Protein AF-A0A1F8X8T3-F1 (afdb_monomer_lite)

Sequence (90 aa):
MSFIDFAIVVGIVVAMIIVYKYADRWVKKMDPATVKKLNWAGFIIGVVGGILWYLFAIGIFMIITLVGVVVYFIFYGYDKVEEEQKDDRT

pLDDT: mean 80.74, std 9.61, range [52.31, 93.56]

Foldseek 3Di:
DDPVVVVVVVVVVVVLVVCLVVLLVVLVPDDLVVLVVQLVVLVVQLVVLVVCCVVPVDVVSVVSNVSSVSSNVSSVVVNVVVVVVVVVVD

Radius of gyration: 15.92 Å; chains: 1; bounding box: 38×31×45 Å

Structure (mmCIF, N/CA/C/O backbone):
data_AF-A0A1F8X8T3-F1
#
_entry.id   AF-A0A1F8X8T3-F1
#
loop_
_atom_site.group_PDB
_atom_site.id
_atom_site.type_symbol
_atom_site.label_atom_id
_atom_site.label_alt_id
_atom_site.label_comp_id
_atom_site.label_asym_id
_atom_site.label_entity_id
_atom_site.label_seq_id
_atom_site.pdbx_PDB_ins_code
_atom_site.Cartn_x
_atom_site.Cartn_y
_atom_site.Cartn_z
_atom_site.occupancy
_atom_site.B_iso_or_equiv
_atom_site.auth_seq_id
_atom_site.auth_comp_id
_atom_site.auth_asym_id
_atom_site.auth_atom_id
_atom_site.pdbx_PDB_model_num
ATOM 1 N N . MET A 1 1 ? 0.298 -6.491 -26.871 1.00 60.94 1 MET A N 1
ATOM 2 C CA . MET A 1 1 ? 0.205 -7.371 -25.686 1.00 60.94 1 MET A CA 1
ATOM 3 C C . MET A 1 1 ? -0.146 -8.762 -26.156 1.00 60.94 1 MET A C 1
ATOM 5 O O . MET A 1 1 ? -1.037 -8.880 -26.991 1.00 60.94 1 MET A O 1
ATOM 9 N N . SER A 1 2 ? 0.558 -9.784 -25.671 1.00 85.19 2 SER A N 1
ATOM 10 C CA . SER A 1 2 ? 0.162 -11.172 -25.913 1.00 85.19 2 SER A CA 1
ATOM 11 C C . SER A 1 2 ? -1.064 -11.532 -25.061 1.00 85.19 2 SER A C 1
ATOM 13 O O . SER A 1 2 ? -1.363 -10.864 -24.069 1.00 85.19 2 SER A O 1
ATOM 15 N N . PHE A 1 3 ? -1.778 -12.598 -25.429 1.00 86.88 3 PHE A N 1
ATOM 16 C CA . PHE A 1 3 ? -2.898 -13.117 -24.634 1.00 86.88 3 PHE A CA 1
ATOM 17 C C . PHE A 1 3 ? -2.471 -13.494 -23.201 1.00 86.88 3 PHE A C 1
ATOM 19 O O . PHE A 1 3 ? -3.240 -13.322 -22.258 1.00 86.88 3 PHE A O 1
ATOM 26 N N . ILE A 1 4 ? -1.223 -13.943 -23.031 1.00 85.06 4 ILE A N 1
ATOM 27 C CA . ILE A 1 4 ? -0.636 -14.280 -21.729 1.00 85.06 4 ILE A CA 1
ATOM 28 C C . ILE A 1 4 ? -0.467 -13.016 -20.878 1.00 85.06 4 ILE A C 1
ATOM 30 O O . ILE A 1 4 ? -0.897 -13.002 -19.727 1.00 85.06 4 ILE A O 1
ATOM 34 N N . ASP A 1 5 ? 0.066 -11.932 -21.451 1.00 70.69 5 ASP A N 1
ATOM 35 C CA . ASP A 1 5 ? 0.223 -10.653 -20.739 1.00 70.69 5 ASP A CA 1
ATOM 36 C C . ASP A 1 5 ? -1.133 -10.097 -20.289 1.00 70.69 5 ASP A C 1
ATOM 38 O O . ASP A 1 5 ? -1.278 -9.605 -19.172 1.00 70.69 5 ASP A O 1
ATOM 42 N N . PHE A 1 6 ? -2.154 -10.224 -21.142 1.00 74.75 6 PHE A N 1
ATOM 43 C CA . PHE A 1 6 ? -3.518 -9.820 -20.815 1.00 74.75 6 PHE A CA 1
ATOM 44 C C . PHE A 1 6 ? -4.099 -10.641 -19.655 1.00 74.75 6 PHE A C 1
ATOM 46 O O . PHE A 1 6 ? -4.629 -10.069 -18.703 1.00 74.75 6 PHE A O 1
ATOM 53 N N . ALA A 1 7 ? -3.958 -11.970 -19.689 1.00 86.44 7 ALA A N 1
ATOM 54 C CA . ALA A 1 7 ? -4.426 -12.846 -18.616 1.00 86.44 7 ALA A CA 1
ATOM 55 C C . ALA A 1 7 ? -3.710 -12.569 -17.282 1.00 86.44 7 ALA A C 1
ATOM 57 O O . ALA A 1 7 ? -4.349 -12.606 -16.231 1.00 86.44 7 ALA A O 1
ATOM 58 N N . ILE A 1 8 ? -2.415 -12.231 -17.316 1.00 79.50 8 ILE A N 1
ATOM 59 C CA . ILE A 1 8 ? -1.648 -11.828 -16.129 1.00 79.50 8 ILE A CA 1
ATOM 60 C C . ILE A 1 8 ? -2.213 -10.533 -15.538 1.00 79.50 8 ILE A C 1
ATOM 62 O O . ILE A 1 8 ? -2.498 -10.485 -14.343 1.00 79.50 8 ILE A O 1
ATOM 66 N N . VAL A 1 9 ? -2.426 -9.500 -16.359 1.00 75.75 9 VAL A N 1
ATOM 67 C CA . VAL A 1 9 ? -2.980 -8.217 -15.894 1.00 75.75 9 VAL A CA 1
ATOM 68 C C . VAL A 1 9 ? -4.377 -8.408 -15.300 1.00 75.75 9 VAL A C 1
ATOM 70 O O . VAL A 1 9 ? -4.642 -7.942 -14.193 1.00 75.75 9 VAL A O 1
ATOM 73 N N . VAL A 1 10 ? -5.256 -9.146 -15.984 1.00 80.69 10 VAL A N 1
ATOM 74 C CA . VAL A 1 10 ? -6.602 -9.458 -15.478 1.00 80.69 10 VAL A CA 1
ATOM 75 C C . VAL A 1 10 ? -6.530 -10.262 -14.178 1.00 80.69 10 VAL A C 1
ATOM 77 O O . VAL A 1 10 ? -7.255 -9.958 -13.232 1.00 80.69 10 VAL A O 1
ATOM 80 N N . GLY A 1 11 ? -5.628 -11.241 -14.090 1.00 85.50 11 GLY A N 1
ATOM 81 C CA . GLY A 1 11 ? -5.402 -12.027 -12.879 1.00 85.50 11 GLY A CA 1
ATOM 82 C C . GLY A 1 11 ? -4.979 -11.165 -11.687 1.00 85.50 11 GLY A C 1
ATOM 83 O O . GLY A 1 11 ? -5.526 -1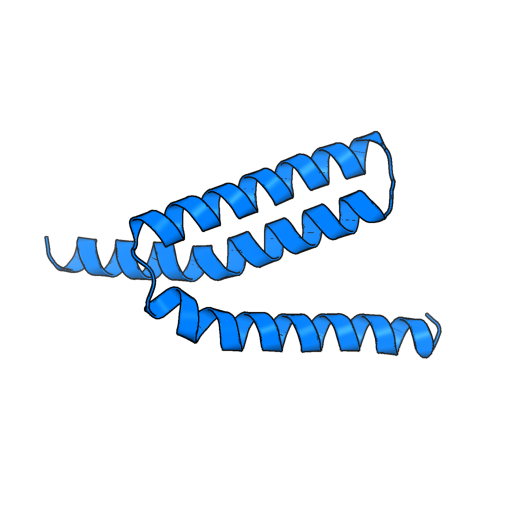1.325 -10.597 1.00 85.50 11 GLY A O 1
ATOM 84 N N . ILE A 1 12 ? -4.076 -10.202 -11.900 1.00 80.12 12 ILE A N 1
ATOM 85 C CA . ILE A 1 12 ? -3.655 -9.239 -10.870 1.00 80.12 12 ILE A CA 1
ATOM 86 C C . ILE A 1 12 ? -4.838 -8.373 -10.427 1.00 80.12 12 ILE A C 1
ATOM 88 O O . ILE A 1 12 ? -5.059 -8.216 -9.228 1.00 80.12 12 ILE A O 1
ATOM 92 N N . VAL A 1 13 ? -5.638 -7.859 -11.365 1.00 77.25 13 VAL A N 1
ATOM 93 C CA . VAL A 1 13 ? -6.825 -7.047 -11.044 1.00 77.25 13 VAL A CA 1
ATOM 94 C C . VAL A 1 13 ? -7.833 -7.846 -10.214 1.00 77.25 13 VAL A C 1
ATOM 96 O O . VAL A 1 13 ? -8.308 -7.365 -9.186 1.00 77.25 13 VAL A O 1
ATOM 99 N N . VAL A 1 14 ? -8.129 -9.089 -10.604 1.00 83.81 14 VAL A N 1
ATOM 100 C CA . VAL A 1 14 ? -9.033 -9.969 -9.848 1.00 83.81 14 VAL A CA 1
ATOM 101 C C . VAL A 1 14 ? -8.473 -10.266 -8.456 1.00 83.81 14 VAL A C 1
ATOM 103 O O . VAL A 1 14 ? -9.210 -10.180 -7.473 1.00 83.81 14 VAL A O 1
ATOM 106 N N . ALA A 1 15 ? -7.173 -10.555 -8.343 1.00 83.00 15 ALA A N 1
ATOM 107 C CA . ALA A 1 15 ? -6.518 -10.765 -7.057 1.00 83.00 15 ALA A CA 1
ATOM 108 C C . ALA A 1 15 ? -6.625 -9.523 -6.157 1.00 83.00 15 ALA A C 1
ATOM 110 O O . ALA A 1 15 ? -6.969 -9.650 -4.984 1.00 83.00 15 ALA A O 1
ATOM 111 N N . MET A 1 16 ? -6.424 -8.321 -6.705 1.00 76.56 16 MET A N 1
ATOM 112 C CA . MET A 1 16 ? -6.578 -7.063 -5.967 1.00 76.56 16 MET A CA 1
ATOM 113 C C . MET A 1 16 ? -8.010 -6.849 -5.470 1.00 76.56 16 MET A C 1
ATOM 115 O O . MET A 1 16 ? -8.200 -6.478 -4.313 1.00 76.56 16 MET A O 1
ATOM 119 N N . ILE A 1 17 ? -9.022 -7.137 -6.294 1.00 79.56 17 ILE A N 1
ATOM 120 C CA . ILE A 1 17 ? -10.436 -7.047 -5.892 1.00 79.56 17 ILE A CA 1
ATOM 121 C C . ILE A 1 17 ? -10.735 -8.013 -4.740 1.00 79.56 17 ILE A C 1
ATOM 123 O O . ILE A 1 17 ? -11.415 -7.648 -3.778 1.00 79.56 17 ILE A O 1
ATOM 127 N N . ILE A 1 18 ? -10.221 -9.243 -4.818 1.00 83.94 18 ILE A N 1
ATOM 128 C CA . ILE A 1 18 ? -10.378 -10.242 -3.757 1.00 83.94 18 ILE A CA 1
ATOM 129 C C . ILE A 1 18 ? -9.712 -9.743 -2.473 1.00 83.94 18 ILE A C 1
ATOM 131 O O . ILE A 1 18 ? -10.366 -9.716 -1.432 1.00 83.94 18 ILE A O 1
ATOM 135 N N . VAL A 1 19 ? -8.456 -9.295 -2.542 1.00 81.75 19 VAL A N 1
ATOM 136 C CA . VAL A 1 19 ? -7.731 -8.755 -1.383 1.00 81.75 19 VAL A CA 1
ATOM 137 C C . VAL A 1 19 ? -8.505 -7.602 -0.756 1.00 81.75 19 VAL A C 1
ATOM 139 O O . VAL A 1 19 ? -8.724 -7.630 0.447 1.00 81.75 19 VAL A O 1
ATOM 142 N N . TYR A 1 20 ? -9.007 -6.653 -1.548 1.00 78.75 20 TYR A N 1
ATOM 143 C CA . TYR A 1 20 ? -9.791 -5.526 -1.042 1.00 78.75 20 TYR A CA 1
ATOM 144 C C . TYR A 1 20 ? -11.078 -5.985 -0.336 1.00 78.75 20 TYR A C 1
ATOM 146 O O . TYR A 1 20 ? -11.372 -5.572 0.786 1.00 78.75 20 TYR A O 1
ATOM 154 N N . LYS A 1 21 ? -11.826 -6.909 -0.953 1.00 80.94 21 LYS A N 1
ATOM 155 C CA . LYS A 1 21 ? -13.083 -7.443 -0.406 1.00 80.94 21 LYS A CA 1
ATOM 156 C C . LYS A 1 21 ? -12.885 -8.218 0.898 1.00 80.94 21 LYS A C 1
ATOM 158 O O . LYS A 1 21 ? -13.732 -8.151 1.789 1.00 80.94 21 LYS A O 1
ATOM 163 N N . TYR A 1 22 ? -11.804 -8.988 1.008 1.00 82.19 22 TYR A N 1
ATOM 164 C CA . TYR A 1 22 ? -11.489 -9.720 2.234 1.00 82.19 22 TYR A CA 1
ATOM 165 C C . TYR A 1 22 ? -10.868 -8.814 3.293 1.00 82.19 22 TYR A C 1
ATOM 167 O O . TYR A 1 22 ? -11.217 -8.954 4.464 1.00 82.19 22 TYR A O 1
ATOM 175 N N . ALA A 1 23 ? -10.015 -7.871 2.891 1.00 77.69 23 ALA A N 1
ATOM 176 C CA . ALA A 1 23 ? -9.413 -6.903 3.791 1.00 77.69 23 ALA A CA 1
ATOM 177 C C . ALA A 1 23 ? -10.489 -6.081 4.496 1.00 77.69 23 ALA A C 1
ATOM 179 O O . ALA A 1 23 ? -10.421 -5.985 5.712 1.00 77.69 23 ALA A O 1
ATOM 180 N N . ASP A 1 24 ? -11.533 -5.622 3.796 1.00 74.31 24 ASP A N 1
ATOM 181 C CA . ASP A 1 24 ? -12.641 -4.869 4.402 1.00 74.31 24 ASP A CA 1
ATOM 182 C C . ASP A 1 24 ? -13.147 -5.536 5.695 1.00 74.31 24 ASP A C 1
ATOM 184 O O . ASP A 1 24 ? -13.124 -4.924 6.756 1.00 74.31 24 ASP A O 1
ATOM 188 N N .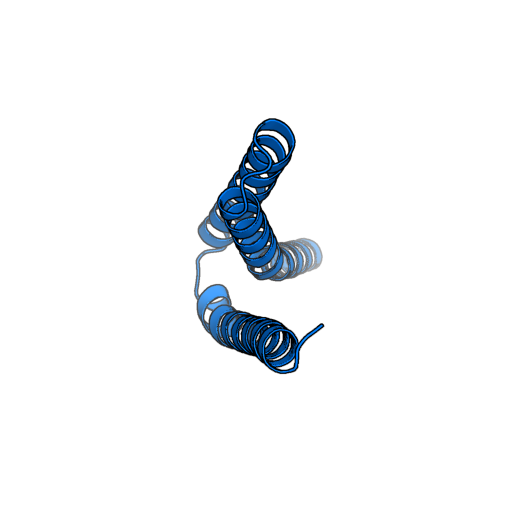 ARG A 1 25 ? -13.458 -6.842 5.676 1.00 77.62 25 ARG A N 1
ATOM 189 C CA . ARG A 1 25 ? -13.933 -7.581 6.868 1.00 77.62 25 ARG A CA 1
ATOM 190 C C . ARG A 1 25 ? -12.931 -7.655 8.023 1.00 77.62 25 ARG A C 1
ATOM 192 O O . ARG A 1 25 ? -13.353 -7.804 9.170 1.00 77.62 25 ARG A O 1
ATOM 199 N N . TRP A 1 26 ? -11.637 -7.643 7.722 1.00 78.88 26 TRP A N 1
ATOM 200 C CA . TRP A 1 26 ? -10.567 -7.712 8.717 1.00 78.88 26 TRP A CA 1
ATOM 201 C C . TRP A 1 26 ? -10.248 -6.334 9.284 1.00 78.88 26 TRP A C 1
ATOM 203 O O . TRP A 1 26 ? -10.111 -6.198 10.496 1.00 78.88 26 TRP A O 1
ATOM 213 N N . VAL A 1 27 ? -10.208 -5.316 8.425 1.00 76.38 27 VAL A N 1
ATOM 214 C CA . VAL A 1 27 ? -9.962 -3.927 8.813 1.00 76.38 27 VAL A CA 1
ATOM 215 C C . VAL A 1 27 ? -11.078 -3.424 9.732 1.00 76.38 27 VAL A C 1
ATOM 217 O O . VAL A 1 27 ? -10.760 -2.824 10.753 1.00 76.38 27 VAL A O 1
ATOM 220 N N . LYS A 1 28 ? -12.354 -3.797 9.498 1.00 74.44 28 LYS A N 1
ATOM 221 C CA . LYS A 1 28 ? -13.477 -3.447 10.406 1.00 74.44 28 LYS A CA 1
ATOM 222 C C . LYS A 1 28 ? -13.279 -3.897 11.858 1.00 74.44 28 LYS A C 1
ATOM 224 O O . LYS A 1 28 ? -13.955 -3.391 12.747 1.00 74.44 28 LYS A O 1
ATOM 229 N N . LYS A 1 29 ? -12.442 -4.912 12.087 1.00 80.38 29 LYS A N 1
ATOM 230 C CA . LYS A 1 29 ? -12.213 -5.524 13.404 1.00 80.38 29 LYS A CA 1
ATOM 231 C C . LYS A 1 29 ? -10.931 -5.035 14.077 1.00 80.38 29 LYS A C 1
ATOM 233 O O . LYS A 1 29 ? -10.666 -5.446 15.204 1.00 80.38 29 LYS A O 1
ATOM 238 N N . MET A 1 30 ? -10.114 -4.241 13.390 1.00 79.75 30 MET A N 1
ATOM 239 C CA . MET A 1 30 ? -8.865 -3.728 13.945 1.00 79.75 30 MET A CA 1
ATOM 240 C C . MET A 1 30 ? -9.107 -2.464 14.760 1.00 79.75 30 MET A C 1
ATOM 242 O O . MET A 1 30 ? -10.019 -1.691 14.480 1.00 79.75 30 MET A O 1
ATOM 246 N N . ASP A 1 31 ? -8.249 -2.256 15.757 1.00 83.00 31 ASP A N 1
ATOM 247 C CA . ASP A 1 31 ? -8.189 -0.997 16.489 1.00 83.00 31 ASP A CA 1
ATOM 248 C C . ASP A 1 31 ? -7.847 0.150 15.510 1.00 83.00 31 ASP A C 1
ATOM 250 O O . ASP A 1 31 ? -6.871 0.021 14.755 1.00 83.00 31 ASP A O 1
ATOM 254 N N . PRO A 1 32 ? -8.598 1.262 15.536 1.00 78.69 32 PRO A N 1
ATOM 255 C CA . PRO A 1 32 ? -8.272 2.531 14.882 1.00 78.69 32 PRO A CA 1
ATOM 256 C C . PRO A 1 32 ? -6.784 2.888 14.824 1.00 78.69 32 PRO A C 1
ATOM 258 O O . PRO A 1 32 ? -6.226 3.214 13.772 1.00 78.69 32 PRO A O 1
ATOM 261 N N . ALA A 1 33 ? -6.090 2.769 15.959 1.00 80.75 33 ALA A N 1
ATOM 262 C CA . ALA A 1 33 ? -4.677 3.119 16.055 1.00 80.75 33 ALA A CA 1
ATOM 263 C C . ALA A 1 33 ? -3.793 2.196 15.198 1.00 80.75 33 ALA A C 1
ATOM 265 O O . ALA A 1 33 ? -2.735 2.601 14.712 1.00 80.75 33 ALA A O 1
ATOM 266 N N . THR A 1 34 ? -4.224 0.949 15.008 1.00 83.88 34 THR A N 1
ATOM 267 C CA . THR A 1 34 ? -3.542 -0.044 14.173 1.00 83.88 34 THR A CA 1
ATOM 268 C C . THR A 1 34 ? -3.817 0.209 12.695 1.00 83.88 34 THR A C 1
ATOM 270 O O . THR A 1 34 ? -2.877 0.186 11.901 1.00 83.88 34 THR A O 1
ATOM 273 N N . VAL A 1 35 ? -5.063 0.528 12.332 1.00 84.12 35 VAL A N 1
ATOM 274 C CA . VAL A 1 35 ? -5.459 0.918 10.966 1.00 84.12 35 VAL A CA 1
ATOM 275 C C . VAL A 1 35 ? -4.620 2.100 10.488 1.00 84.12 35 VAL A C 1
ATOM 277 O O . VAL A 1 35 ? -3.988 2.016 9.437 1.00 84.12 35 VAL A O 1
ATOM 280 N N . LYS A 1 36 ? -4.510 3.154 11.303 1.00 82.88 36 LYS A N 1
ATOM 281 C CA . LYS A 1 36 ? -3.725 4.350 10.970 1.00 82.88 36 LYS A CA 1
ATOM 282 C C . LYS A 1 36 ? -2.232 4.058 10.816 1.00 82.88 36 LYS A C 1
ATOM 284 O O . LYS A 1 36 ? -1.600 4.547 9.881 1.00 82.88 36 LYS A O 1
ATOM 289 N N . LYS A 1 37 ? -1.660 3.215 11.685 1.00 87.75 37 LYS A N 1
ATOM 290 C CA . LYS A 1 37 ? -0.255 2.776 11.574 1.00 87.75 37 LYS A CA 1
ATOM 291 C C . LYS A 1 37 ? -0.000 1.978 10.298 1.00 87.75 37 LYS A C 1
ATOM 293 O O . LYS A 1 37 ? 1.004 2.217 9.635 1.00 87.75 37 LYS A O 1
ATOM 298 N N . LEU A 1 38 ? -0.891 1.050 9.950 1.00 86.50 38 LEU A N 1
ATOM 299 C CA . LEU A 1 38 ? -0.771 0.243 8.733 1.00 86.50 38 LEU A CA 1
ATOM 300 C C . LEU A 1 38 ? -0.978 1.083 7.471 1.00 86.50 38 LEU A C 1
ATOM 302 O O . LEU A 1 38 ? -0.249 0.889 6.500 1.00 86.50 38 LEU A O 1
ATOM 306 N N . ASN A 1 39 ? -1.892 2.055 7.510 1.00 88.25 39 ASN A N 1
ATOM 307 C CA . ASN A 1 39 ? -2.073 3.045 6.453 1.00 88.25 39 ASN A CA 1
ATOM 308 C C . ASN A 1 39 ? -0.761 3.804 6.193 1.00 88.25 39 ASN A C 1
ATOM 310 O O . ASN A 1 39 ? -0.230 3.805 5.083 1.00 88.25 39 ASN A O 1
ATOM 314 N N . TRP A 1 40 ? -0.171 4.362 7.252 1.00 88.00 40 TRP A N 1
ATOM 315 C CA . TRP A 1 40 ? 1.106 5.072 7.175 1.00 88.00 40 TRP A CA 1
ATOM 316 C C . TRP A 1 40 ? 2.268 4.175 6.732 1.00 88.00 40 TRP A C 1
ATOM 318 O O . TRP A 1 40 ? 3.109 4.600 5.942 1.00 88.00 40 TRP A O 1
ATOM 328 N N . ALA A 1 41 ? 2.312 2.924 7.195 1.00 88.12 41 ALA A N 1
ATOM 329 C CA . ALA A 1 41 ? 3.309 1.954 6.752 1.00 88.12 41 ALA A CA 1
ATOM 330 C C . ALA A 1 41 ? 3.173 1.656 5.251 1.00 88.12 41 ALA A C 1
ATOM 332 O O . ALA A 1 41 ? 4.172 1.675 4.535 1.00 88.12 41 ALA A O 1
ATOM 333 N N . GLY A 1 42 ? 1.945 1.451 4.761 1.00 88.62 42 GLY A N 1
ATOM 334 C CA . GLY A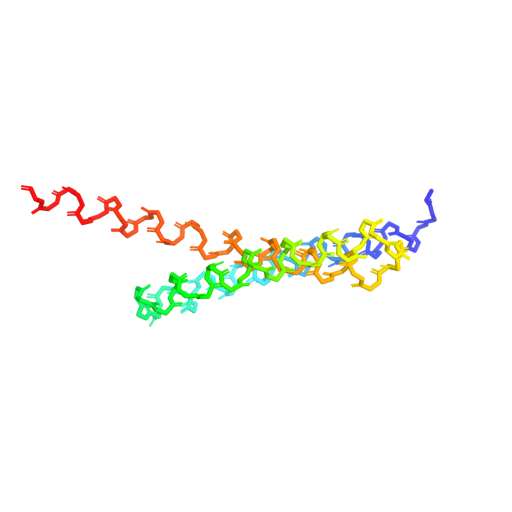 1 42 ? 1.652 1.287 3.336 1.00 88.62 42 GLY A CA 1
ATOM 335 C C . GLY A 1 42 ? 2.100 2.495 2.514 1.00 88.62 42 GLY A C 1
ATOM 336 O O . GLY A 1 42 ? 2.765 2.327 1.493 1.00 88.62 42 GLY A O 1
ATOM 337 N N . PHE A 1 43 ? 1.835 3.708 3.009 1.00 89.75 43 PHE A N 1
ATOM 338 C CA . PHE A 1 43 ? 2.295 4.947 2.383 1.00 89.75 43 PHE A CA 1
ATOM 339 C C . PHE A 1 43 ? 3.823 5.016 2.286 1.00 89.75 43 PHE A C 1
ATOM 341 O O . PHE A 1 43 ? 4.356 5.225 1.198 1.00 89.75 43 PHE A O 1
ATOM 348 N N . ILE A 1 44 ? 4.538 4.786 3.395 1.00 93.50 44 ILE A N 1
ATOM 349 C CA . ILE A 1 44 ? 6.009 4.799 3.413 1.00 93.50 44 ILE A CA 1
ATOM 350 C C . ILE A 1 44 ? 6.562 3.758 2.440 1.00 93.50 44 ILE A C 1
ATOM 352 O O . ILE A 1 44 ? 7.446 4.076 1.649 1.00 93.50 44 ILE A O 1
ATOM 356 N N . ILE A 1 45 ? 6.037 2.531 2.464 1.00 91.06 45 ILE A N 1
ATOM 357 C CA . ILE A 1 45 ? 6.477 1.453 1.570 1.00 91.06 45 ILE A CA 1
ATOM 358 C C . ILE A 1 45 ? 6.229 1.830 0.107 1.00 91.06 45 ILE A C 1
ATOM 360 O O . ILE A 1 45 ? 7.103 1.617 -0.731 1.00 91.06 45 ILE A O 1
ATOM 364 N N . GLY A 1 46 ? 5.076 2.431 -0.199 1.00 90.56 46 GLY A N 1
ATOM 365 C CA . GLY A 1 46 ? 4.748 2.919 -1.537 1.00 90.56 46 GLY A CA 1
ATOM 366 C C . GLY A 1 46 ? 5.712 4.009 -2.008 1.00 90.56 46 GLY A C 1
ATOM 367 O O . GLY A 1 46 ? 6.273 3.905 -3.095 1.00 90.56 46 GLY A O 1
ATOM 368 N N . VAL A 1 47 ? 5.965 5.022 -1.177 1.00 92.44 47 VAL A N 1
ATOM 369 C CA . VAL A 1 47 ? 6.861 6.143 -1.506 1.00 92.44 47 VAL A CA 1
ATOM 370 C C . VAL A 1 47 ? 8.309 5.679 -1.651 1.00 92.44 47 VAL A C 1
ATOM 372 O O . VAL A 1 47 ? 8.952 5.987 -2.652 1.00 92.44 47 VAL A O 1
ATOM 375 N N . VAL A 1 48 ? 8.824 4.904 -0.693 1.00 93.44 48 VAL A N 1
ATOM 376 C CA . VAL A 1 48 ? 10.193 4.366 -0.744 1.00 93.44 48 VAL A CA 1
ATOM 377 C C . VAL A 1 48 ? 10.349 3.427 -1.936 1.00 93.44 48 VAL A C 1
ATOM 379 O O . VAL A 1 48 ? 11.330 3.534 -2.667 1.00 93.44 48 VAL A O 1
ATOM 382 N N . GLY A 1 49 ? 9.365 2.559 -2.182 1.00 90.44 49 GLY A N 1
ATOM 383 C CA . GLY A 1 49 ? 9.322 1.715 -3.372 1.00 90.44 49 GLY A CA 1
ATOM 384 C C . GLY A 1 49 ? 9.388 2.540 -4.656 1.00 90.44 49 GLY A C 1
ATOM 385 O O . GLY A 1 49 ? 10.187 2.222 -5.533 1.00 90.44 49 GLY A O 1
ATOM 386 N N . GLY A 1 50 ? 8.618 3.629 -4.740 1.00 87.88 50 GLY A N 1
ATOM 387 C CA . GLY A 1 50 ? 8.578 4.505 -5.910 1.00 87.88 50 GLY A CA 1
ATOM 388 C C . GLY A 1 50 ? 9.900 5.233 -6.145 1.00 87.88 50 GLY A C 1
ATOM 389 O O . GLY A 1 50 ? 10.377 5.290 -7.276 1.00 87.88 50 GLY A O 1
ATOM 390 N N . ILE A 1 51 ? 10.538 5.718 -5.075 1.00 92.94 51 ILE A N 1
ATOM 391 C CA . ILE A 1 51 ? 11.870 6.338 -5.133 1.00 92.94 51 ILE A CA 1
ATOM 392 C C . ILE A 1 51 ? 12.913 5.318 -5.603 1.00 92.94 51 ILE A C 1
ATOM 394 O O . ILE A 1 51 ? 13.696 5.606 -6.506 1.00 92.94 51 ILE A O 1
ATOM 398 N N . LEU A 1 52 ? 12.914 4.109 -5.036 1.00 91.75 52 LEU A N 1
ATOM 399 C CA . LEU A 1 52 ? 13.835 3.046 -5.445 1.00 91.75 52 LEU A CA 1
ATOM 400 C C . LEU A 1 52 ? 13.585 2.609 -6.891 1.00 91.75 52 LEU A C 1
ATOM 402 O O . LEU A 1 52 ? 14.529 2.362 -7.641 1.00 91.75 52 LEU A O 1
ATOM 406 N N . TRP A 1 53 ? 12.326 2.555 -7.319 1.00 92.19 53 TRP A N 1
ATOM 407 C CA . TRP A 1 53 ? 11.994 2.240 -8.700 1.00 92.19 53 TRP A CA 1
ATOM 408 C C . TRP A 1 53 ? 12.496 3.319 -9.658 1.00 92.19 53 TRP A C 1
ATOM 410 O O . TRP A 1 53 ? 13.101 2.981 -10.672 1.00 92.19 53 TRP A O 1
ATOM 420 N N . TYR A 1 54 ? 12.331 4.594 -9.305 1.00 91.06 54 TYR A N 1
ATOM 421 C CA . TYR A 1 54 ? 12.841 5.717 -10.090 1.00 91.06 54 TYR A CA 1
ATOM 422 C C . TYR A 1 54 ? 14.371 5.692 -10.226 1.00 91.06 54 TYR A C 1
ATOM 424 O O . TYR A 1 54 ? 14.893 5.923 -11.313 1.00 91.06 54 TYR A O 1
ATOM 432 N N . LEU A 1 55 ? 15.094 5.376 -9.146 1.00 93.56 55 LEU A N 1
ATOM 433 C CA . LEU A 1 55 ? 16.561 5.381 -9.140 1.00 93.56 55 LEU A CA 1
ATOM 434 C C . LEU A 1 55 ? 17.184 4.171 -9.848 1.00 93.5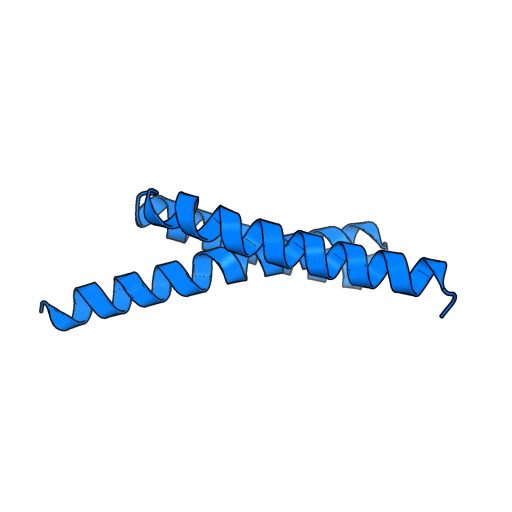6 55 LEU A C 1
ATOM 436 O O . LEU A 1 55 ? 18.221 4.312 -10.491 1.00 93.56 55 LEU A O 1
ATOM 440 N N . PHE A 1 56 ? 16.585 2.986 -9.717 1.00 92.00 56 PHE A N 1
ATOM 441 C CA . PHE A 1 56 ? 17.206 1.735 -10.166 1.00 92.00 56 PHE A CA 1
ATOM 442 C C . PHE A 1 56 ? 16.508 1.082 -11.368 1.00 92.00 56 PHE A C 1
ATOM 444 O O . PHE A 1 56 ? 17.059 0.148 -11.945 1.00 92.00 56 PHE A O 1
ATOM 451 N N . ALA A 1 57 ? 15.300 1.524 -11.738 1.00 88.69 57 ALA A N 1
ATOM 452 C CA . ALA A 1 57 ? 14.476 0.967 -12.820 1.00 88.69 57 ALA A CA 1
ATOM 453 C C . ALA A 1 57 ? 14.235 -0.560 -12.742 1.00 88.69 57 ALA A C 1
ATOM 455 O O . ALA A 1 57 ? 13.866 -1.197 -13.729 1.00 88.69 57 ALA A O 1
ATOM 456 N N . ILE A 1 58 ? 14.403 -1.168 -11.560 1.00 87.62 58 ILE A N 1
ATOM 457 C CA . ILE A 1 58 ? 14.199 -2.607 -11.350 1.00 87.62 58 ILE A CA 1
ATOM 458 C C . ILE A 1 58 ? 12.710 -2.883 -11.139 1.00 87.62 58 ILE A C 1
ATOM 460 O O . ILE A 1 58 ? 12.074 -2.294 -10.263 1.00 87.62 58 ILE A O 1
ATOM 464 N N . GLY A 1 59 ? 12.163 -3.842 -11.892 1.00 79.94 59 GLY A N 1
ATOM 465 C CA . GLY A 1 59 ? 10.742 -4.207 -11.837 1.00 79.94 59 GLY A CA 1
ATOM 466 C C . GLY A 1 59 ? 10.247 -4.652 -10.455 1.00 79.94 59 GLY A C 1
ATOM 467 O O . GLY A 1 59 ? 9.069 -4.496 -10.148 1.00 79.94 59 GLY A O 1
ATOM 468 N N . ILE A 1 60 ? 11.130 -5.133 -9.575 1.00 82.12 60 ILE A N 1
ATOM 469 C CA . ILE A 1 60 ? 10.744 -5.498 -8.206 1.00 82.12 60 ILE A CA 1
ATOM 470 C C . ILE A 1 60 ? 10.319 -4.282 -7.374 1.00 82.12 60 ILE A C 1
ATOM 472 O O . ILE A 1 60 ? 9.370 -4.374 -6.599 1.00 82.12 60 ILE A O 1
ATOM 476 N N . PHE A 1 61 ? 10.949 -3.122 -7.578 1.00 86.94 61 PHE A N 1
ATOM 477 C CA . PHE A 1 61 ? 10.577 -1.896 -6.874 1.00 86.94 61 PHE A CA 1
ATOM 478 C C . PHE A 1 61 ? 9.229 -1.357 -7.355 1.00 86.94 61 PHE A C 1
ATOM 480 O O . PHE A 1 61 ? 8.459 -0.840 -6.548 1.00 86.94 61 PHE A O 1
ATOM 487 N N . MET A 1 62 ? 8.884 -1.568 -8.630 1.00 84.56 62 MET A N 1
ATOM 488 C CA . MET A 1 62 ? 7.541 -1.292 -9.147 1.00 84.56 62 MET A CA 1
ATOM 489 C C . MET A 1 62 ? 6.485 -2.125 -8.409 1.00 84.56 62 MET A C 1
ATOM 491 O O . MET A 1 62 ? 5.468 -1.587 -7.980 1.00 84.56 62 MET A O 1
ATOM 495 N N . ILE A 1 63 ? 6.744 -3.421 -8.198 1.00 85.69 63 ILE A N 1
ATOM 496 C CA . ILE A 1 63 ? 5.830 -4.306 -7.458 1.00 85.69 63 ILE A CA 1
ATOM 497 C C . ILE A 1 63 ? 5.697 -3.846 -6.001 1.00 85.69 63 ILE A C 1
ATOM 499 O O . ILE A 1 63 ? 4.580 -3.745 -5.500 1.00 85.69 63 ILE A O 1
ATOM 503 N N . ILE A 1 64 ? 6.809 -3.511 -5.337 1.00 84.88 64 ILE A N 1
ATOM 504 C CA . ILE A 1 64 ? 6.805 -2.992 -3.957 1.00 84.88 64 ILE A CA 1
ATOM 505 C C . ILE A 1 64 ? 5.982 -1.702 -3.860 1.00 84.88 64 ILE A C 1
ATOM 507 O O . ILE A 1 64 ? 5.155 -1.567 -2.959 1.00 84.88 64 ILE A O 1
ATOM 511 N N . THR A 1 65 ? 6.157 -0.789 -4.819 1.00 87.81 65 THR A N 1
ATOM 512 C CA . THR A 1 65 ? 5.374 0.452 -4.922 1.00 87.81 65 THR A CA 1
ATOM 513 C C . THR A 1 65 ? 3.886 0.141 -5.016 1.00 87.81 65 THR A C 1
ATOM 515 O O . THR A 1 65 ? 3.082 0.682 -4.262 1.00 87.81 65 THR A O 1
ATOM 518 N N . LEU A 1 66 ? 3.522 -0.768 -5.922 1.00 86.12 66 LEU A N 1
ATOM 519 C CA . LEU A 1 66 ? 2.136 -1.117 -6.205 1.00 86.12 66 LEU A CA 1
ATOM 520 C C . LEU A 1 66 ? 1.474 -1.767 -4.985 1.00 86.12 66 LEU A C 1
ATOM 522 O O . LEU A 1 66 ? 0.375 -1.374 -4.609 1.00 86.12 66 LEU A O 1
ATOM 526 N N . VAL A 1 67 ? 2.168 -2.678 -4.299 1.00 86.44 67 VAL A N 1
ATOM 527 C CA . VAL A 1 67 ? 1.695 -3.268 -3.038 1.00 86.44 67 VAL A CA 1
ATOM 528 C C . VAL A 1 67 ? 1.520 -2.199 -1.956 1.00 86.44 67 VAL A C 1
ATOM 530 O O . VAL A 1 67 ? 0.480 -2.176 -1.303 1.00 86.44 67 VAL A O 1
ATOM 533 N N . GLY A 1 68 ? 2.488 -1.293 -1.785 1.00 87.94 68 GLY A N 1
ATOM 534 C CA . GLY A 1 68 ? 2.404 -0.211 -0.800 1.00 87.94 68 GLY A CA 1
ATOM 535 C C . GLY A 1 68 ? 1.206 0.711 -1.038 1.00 87.94 68 GLY A C 1
ATOM 536 O O . GLY A 1 68 ? 0.440 0.984 -0.116 1.00 87.94 68 GLY A O 1
ATOM 537 N N . VAL A 1 69 ? 0.984 1.106 -2.294 1.00 87.25 69 VAL A N 1
ATOM 538 C CA . VAL A 1 69 ? -0.175 1.913 -2.702 1.00 87.25 69 VAL A CA 1
ATOM 539 C C . VAL A 1 69 ? -1.485 1.172 -2.439 1.00 87.25 69 VAL A C 1
ATOM 541 O O . VAL A 1 69 ? -2.416 1.751 -1.889 1.00 87.25 69 VAL A O 1
ATOM 544 N N . VAL A 1 70 ? -1.568 -0.114 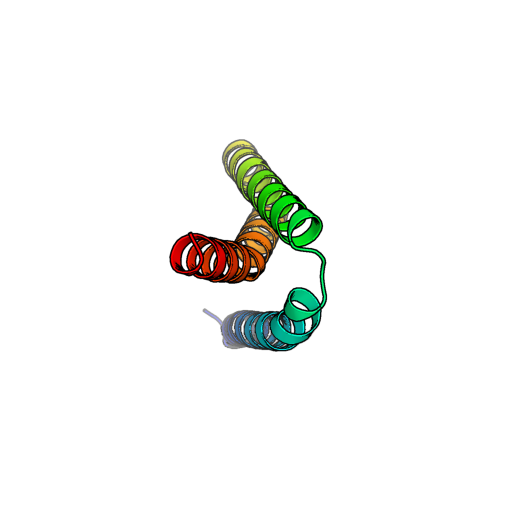-2.781 1.00 86.75 70 VAL A N 1
ATOM 545 C CA . VAL A 1 70 ? -2.777 -0.915 -2.541 1.00 86.75 70 VAL A CA 1
ATOM 546 C C . VAL A 1 70 ? -3.089 -1.020 -1.053 1.00 86.75 70 VAL A C 1
ATOM 548 O O . VAL A 1 70 ? -4.233 -0.812 -0.658 1.00 86.75 70 VAL A O 1
ATOM 551 N N . VAL A 1 71 ? -2.079 -1.292 -0.225 1.00 85.56 71 VAL A N 1
ATOM 552 C CA . VAL A 1 71 ? -2.223 -1.321 1.235 1.00 85.56 71 VAL A CA 1
ATOM 553 C C . VAL A 1 71 ? -2.701 0.038 1.741 1.00 85.56 71 VAL A C 1
ATOM 555 O O . VAL A 1 71 ? -3.698 0.093 2.453 1.00 85.56 71 VAL A O 1
ATOM 558 N N . TYR A 1 72 ? -2.064 1.132 1.320 1.00 86.31 72 TYR A N 1
ATOM 559 C CA . TYR A 1 72 ? -2.486 2.486 1.679 1.00 86.31 72 TYR A CA 1
ATOM 560 C C . TYR A 1 72 ? -3.967 2.724 1.355 1.00 86.31 72 TYR A C 1
ATOM 562 O O . TYR A 1 72 ? -4.738 3.081 2.236 1.00 86.31 72 TYR A O 1
ATOM 570 N N . PHE A 1 73 ? -4.411 2.432 0.131 1.00 83.50 73 PHE A N 1
ATOM 571 C CA . PHE A 1 73 ? -5.810 2.640 -0.257 1.00 83.50 73 PHE A CA 1
ATOM 572 C C . PHE A 1 73 ? -6.804 1.772 0.523 1.00 83.50 73 PHE A C 1
ATOM 574 O O . PHE A 1 73 ? -7.896 2.246 0.835 1.00 83.50 73 PHE A O 1
ATOM 581 N N . ILE A 1 74 ? -6.436 0.533 0.865 1.00 84.06 74 ILE A N 1
ATOM 582 C CA . ILE A 1 74 ? -7.272 -0.355 1.687 1.00 84.06 74 ILE A CA 1
ATOM 583 C C . ILE A 1 74 ? -7.544 0.267 3.060 1.00 84.06 74 ILE A C 1
ATOM 585 O O . ILE A 1 74 ? -8.678 0.233 3.535 1.00 84.06 74 ILE A O 1
ATOM 589 N N . PHE A 1 75 ? -6.520 0.834 3.701 1.00 83.62 75 PHE A N 1
ATOM 590 C CA . PHE A 1 75 ? -6.657 1.399 5.044 1.00 83.62 75 PHE A CA 1
ATOM 591 C C . PHE A 1 75 ? -7.110 2.871 5.036 1.00 83.62 75 PHE A C 1
ATOM 593 O O . PHE A 1 75 ? -7.755 3.303 5.988 1.00 83.62 75 PHE A O 1
ATOM 600 N N . TYR A 1 76 ? -6.863 3.625 3.958 1.00 78.38 76 TYR A N 1
ATOM 601 C CA . TYR A 1 76 ? -7.251 5.034 3.815 1.00 78.38 76 TYR A CA 1
ATOM 602 C C . TYR A 1 76 ? -8.766 5.248 3.902 1.00 78.38 76 TYR A C 1
ATOM 604 O O . TYR A 1 76 ? -9.227 6.128 4.625 1.00 78.38 76 TYR A O 1
ATOM 612 N N . GLY A 1 77 ? -9.554 4.423 3.201 1.00 72.06 77 GLY A N 1
ATOM 613 C CA . GLY A 1 77 ? -11.018 4.517 3.255 1.00 72.06 77 GLY A CA 1
ATOM 614 C C . GLY A 1 77 ? -11.584 4.244 4.650 1.00 72.06 77 GLY A C 1
ATOM 615 O O . GLY A 1 77 ? -12.669 4.708 4.976 1.00 72.06 77 GLY A O 1
ATOM 616 N N . TYR A 1 78 ? -10.831 3.525 5.479 1.00 69.81 78 TYR A N 1
ATOM 617 C CA . TYR A 1 78 ? -11.227 3.165 6.830 1.00 69.81 78 TYR A CA 1
ATOM 618 C C . TYR A 1 78 ? -10.894 4.252 7.858 1.00 69.81 78 TYR A C 1
ATOM 620 O O . TYR A 1 78 ? -11.740 4.586 8.682 1.00 69.81 78 TYR A O 1
ATOM 628 N N . ASP A 1 79 ? -9.698 4.839 7.755 1.00 68.62 79 ASP A N 1
ATOM 629 C CA . ASP A 1 79 ? -9.257 5.990 8.561 1.00 68.62 79 ASP A CA 1
ATOM 630 C C . ASP A 1 79 ? -10.238 7.169 8.395 1.00 68.62 79 ASP A C 1
ATOM 632 O O . ASP A 1 79 ? -10.697 7.752 9.374 1.00 68.62 79 ASP A O 1
ATOM 636 N N . LYS A 1 80 ? -10.670 7.442 7.154 1.00 66.56 80 LYS A N 1
ATOM 637 C CA . LYS A 1 80 ? -11.604 8.537 6.851 1.00 66.56 80 LYS A CA 1
ATOM 638 C C . LYS A 1 80 ? -13.004 8.354 7.446 1.00 66.56 80 LYS A C 1
ATOM 640 O O . LYS A 1 80 ? -13.564 9.299 7.989 1.00 66.56 80 LYS A O 1
ATOM 645 N N . VAL A 1 81 ? -13.570 7.148 7.341 1.00 68.12 81 VAL A N 1
ATOM 646 C CA . VAL A 1 81 ? -14.923 6.850 7.851 1.00 68.12 81 VAL A CA 1
ATOM 647 C C . VAL A 1 81 ? -14.970 6.943 9.378 1.00 68.12 81 VAL A C 1
ATOM 649 O O . VAL A 1 81 ? -15.991 7.330 9.942 1.00 68.12 81 VAL A O 1
ATOM 652 N N . GLU A 1 82 ? -13.880 6.602 10.066 1.00 66.31 82 GLU A N 1
ATOM 653 C CA . GLU A 1 82 ? -13.808 6.748 11.520 1.00 66.31 82 GLU A CA 1
ATOM 654 C C . GLU A 1 82 ? -13.616 8.207 11.960 1.00 66.31 82 GLU A C 1
ATOM 656 O O . GLU A 1 82 ? -14.234 8.626 12.941 1.00 66.31 82 GLU A O 1
ATOM 661 N N . GLU A 1 83 ? -12.789 8.984 11.250 1.00 61.47 83 GLU A N 1
ATOM 662 C CA . GLU A 1 83 ? -12.644 10.424 11.506 1.00 61.47 83 GLU A CA 1
ATOM 663 C C . GLU A 1 83 ? -13.991 11.152 11.333 1.00 61.47 83 GLU A C 1
ATOM 665 O O . GLU A 1 83 ? -14.383 11.900 12.226 1.00 61.47 83 GLU A O 1
ATOM 670 N N . GLU A 1 84 ? -14.761 10.838 10.283 1.00 61.06 84 GLU A N 1
ATOM 671 C CA . GLU A 1 84 ? -16.115 11.383 10.070 1.00 61.06 84 GLU A CA 1
ATOM 672 C C . GLU A 1 84 ? -17.096 10.989 11.199 1.00 61.06 84 GLU A C 1
ATOM 674 O O . GLU A 1 84 ? -17.860 11.822 11.680 1.00 61.06 84 GLU A O 1
ATOM 679 N N . GLN A 1 85 ? -17.043 9.749 11.708 1.00 60.50 85 GLN A N 1
ATOM 680 C CA . GLN A 1 85 ? -17.912 9.320 12.819 1.00 60.50 85 GLN A CA 1
ATOM 681 C C . GLN A 1 85 ? -17.566 9.935 14.182 1.00 60.50 85 GLN A C 1
ATOM 683 O O . GLN A 1 85 ? -18.422 9.940 15.075 1.00 60.50 85 GLN A O 1
ATOM 688 N N . LYS A 1 86 ? -16.322 10.384 14.390 1.00 58.75 86 LYS A N 1
ATOM 689 C CA . LYS A 1 86 ? -15.932 11.097 15.616 1.00 58.75 86 LYS A CA 1
ATOM 690 C C . LYS A 1 86 ? -16.373 12.555 15.587 1.00 58.75 86 LYS A C 1
ATOM 692 O O . LYS A 1 86 ? -16.795 13.035 16.633 1.00 58.75 86 LYS A O 1
ATOM 697 N N . ASP A 1 87 ? -16.306 13.205 14.428 1.00 58.84 87 ASP A N 1
ATOM 698 C CA . ASP A 1 87 ? -16.658 14.621 14.261 1.00 58.84 87 ASP A CA 1
ATOM 699 C C . ASP A 1 87 ? -18.170 14.860 14.461 1.00 58.84 87 ASP A C 1
ATOM 701 O O . ASP A 1 87 ? -18.566 15.782 15.166 1.00 58.84 87 ASP A O 1
ATOM 705 N N . ASP A 1 88 ? -19.023 13.944 13.981 1.00 59.81 88 ASP A N 1
ATOM 706 C CA . ASP A 1 88 ? -20.492 14.007 14.141 1.00 59.81 88 ASP A CA 1
ATOM 707 C C . ASP A 1 88 ? -20.997 13.826 15.594 1.00 59.81 88 ASP A C 1
ATOM 709 O O . ASP A 1 88 ? -22.192 13.974 15.867 1.00 59.81 88 ASP A O 1
ATOM 713 N N . ARG A 1 89 ? -20.127 13.442 16.540 1.00 56.47 89 ARG A N 1
ATOM 714 C CA . ARG A 1 89 ? -20.484 13.211 17.957 1.00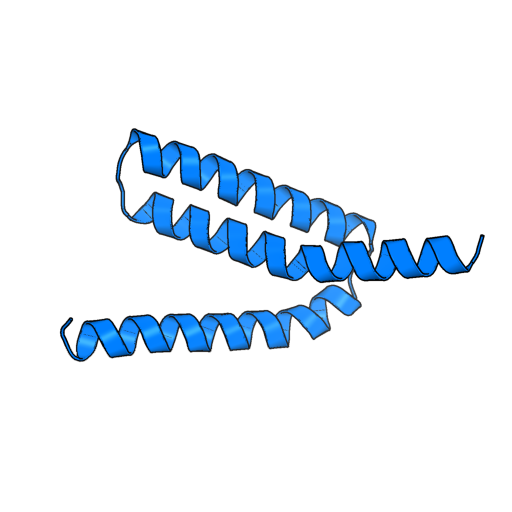 56.47 89 ARG A CA 1
ATOM 715 C C . ARG A 1 89 ? -19.980 14.298 18.911 1.00 56.47 89 ARG A C 1
ATOM 717 O O . ARG A 1 89 ? -20.209 14.168 20.117 1.00 56.47 89 ARG A O 1
ATOM 724 N N . THR A 1 90 ? -19.296 15.314 18.394 1.00 52.31 90 THR A N 1
ATOM 725 C CA . THR A 1 90 ? -18.795 16.489 19.131 1.00 52.31 90 THR A CA 1
ATOM 726 C C . THR A 1 90 ? -19.623 17.727 18.838 1.00 52.31 90 THR A C 1
ATOM 728 O O . THR A 1 90 ? -19.793 18.526 19.786 1.00 52.31 90 THR A O 1
#

Secondary structure (DSSP, 8-state):
--HHHHHHHHHHHHHHHHHHHHHHHHHTTS-HHHHHHHHHHHHHHHHHHHHHHHHH--HHHHHHHHHHHHHHHHHHHHHHHHHHHHHTT-